Protein AF-A0A2S1STE8-F1 (afdb_monomer_lite)

Sequence (122 aa):
MDIFRGFVNDFPTPDWVDRSLSRFRRMGSQPDFSITTESLMELGDWIESIERGSSLGEESLCKTGLQHFPWLKYSYRRPTWAESLLRTIGRDLVLLSADRKTMLVVFEEEYEYIAFTASDLT

Foldseek 3Di:
DDQWPFFDQPDPQPPVLVVVVVVCPDPDDDQPDDDDPVLLLVLQVLVVVVVVVDPLDQKKWKQQPDPRRRTIIGGPPDRCSSSVCCVRRNPWIWIAHPVRQKIWTADSRVRDIDIGGPDVPD

Secondary structure (DSSP, 8-state):
--SEEEEE-SSPPPHHHHHHHHHT----PPPSS---HHHHHHHHHHHHHHHTTS---SEEEEE---SS--EEEEE-SSTTHHHHHHHHH-SSEEEEETTSSEEEEEETTTTEEEEEE-----

Structure (mmCIF, N/CA/C/O backbone):
data_AF-A0A2S1STE8-F1
#
_entry.id   AF-A0A2S1STE8-F1
#
loop_
_atom_site.group_PDB
_atom_site.id
_atom_site.type_symbol
_atom_site.label_atom_id
_atom_site.label_alt_id
_atom_site.label_comp_id
_atom_site.label_asym_id
_atom_site.label_entity_id
_atom_site.label_seq_id
_atom_site.pdbx_PDB_ins_code
_atom_site.Cartn_x
_atom_site.Cartn_y
_atom_site.Cartn_z
_atom_site.occupancy
_atom_site.B_iso_or_equiv
_atom_site.auth_seq_id
_atom_site.auth_comp_id
_atom_site.auth_asym_id
_atom_site.auth_atom_id
_atom_site.pdbx_PDB_model_num
ATOM 1 N N . MET A 1 1 ? -8.155 15.364 -11.793 1.00 54.91 1 MET A N 1
ATOM 2 C CA . MET A 1 1 ? -6.831 14.704 -11.820 1.00 54.91 1 MET A CA 1
ATOM 3 C C . MET A 1 1 ? -6.970 13.489 -10.931 1.00 54.91 1 MET A C 1
ATOM 5 O O . MET A 1 1 ? -7.281 13.681 -9.762 1.00 54.91 1 MET A O 1
ATOM 9 N N . ASP A 1 2 ? -6.848 12.298 -11.501 1.00 78.44 2 ASP A N 1
ATOM 10 C CA . ASP A 1 2 ? -7.339 11.066 -10.876 1.00 78.44 2 ASP A CA 1
ATOM 11 C C . ASP A 1 2 ? -6.369 10.491 -9.838 1.00 78.44 2 ASP A C 1
ATOM 13 O O . ASP A 1 2 ? -5.150 10.541 -10.027 1.00 78.44 2 ASP A O 1
ATOM 17 N N . ILE A 1 3 ? -6.927 9.967 -8.737 1.00 85.31 3 ILE A N 1
ATOM 18 C CA . ILE A 1 3 ? -6.196 9.256 -7.671 1.00 85.31 3 ILE A CA 1
ATOM 19 C C . ILE A 1 3 ? -5.566 7.987 -8.247 1.00 85.31 3 ILE A C 1
ATOM 21 O O . ILE A 1 3 ? -4.388 7.720 -8.020 1.00 85.31 3 ILE A O 1
ATOM 25 N N . PHE A 1 4 ? -6.330 7.239 -9.045 1.00 89.00 4 PHE A N 1
ATOM 26 C CA . PHE A 1 4 ? -5.867 6.026 -9.708 1.00 89.00 4 PHE A CA 1
ATOM 27 C C . PHE A 1 4 ? -5.182 6.359 -11.029 1.00 89.00 4 PHE A C 1
ATOM 29 O O . PHE A 1 4 ? -5.730 7.057 -11.880 1.00 89.00 4 PHE A O 1
ATOM 36 N N . ARG A 1 5 ? -3.967 5.840 -11.202 1.00 86.88 5 ARG A N 1
ATOM 37 C CA . ARG A 1 5 ? -3.152 6.017 -12.412 1.00 86.88 5 ARG A CA 1
ATOM 38 C C . ARG A 1 5 ? -3.210 4.813 -13.351 1.00 86.88 5 ARG A C 1
ATOM 40 O O . ARG A 1 5 ? -2.734 4.914 -14.475 1.00 86.88 5 ARG A O 1
ATOM 47 N N . GLY A 1 6 ? -3.811 3.711 -12.904 1.00 88.62 6 GLY A N 1
ATOM 48 C CA . GLY A 1 6 ? -4.021 2.496 -13.688 1.00 88.62 6 GLY A CA 1
ATOM 49 C C . GLY A 1 6 ? -3.331 1.269 -13.096 1.00 88.62 6 GLY A C 1
ATOM 50 O O . GLY A 1 6 ? -2.550 1.360 -12.146 1.00 88.62 6 GLY A O 1
ATOM 51 N N . PHE A 1 7 ? -3.654 0.107 -13.657 1.00 87.88 7 PHE A N 1
ATOM 52 C CA . PHE A 1 7 ? -3.031 -1.158 -13.283 1.00 87.88 7 PHE A CA 1
ATOM 53 C C . PHE A 1 7 ? -1.612 -1.268 -13.838 1.00 87.88 7 PHE A C 1
ATOM 55 O O . PHE A 1 7 ? -1.324 -0.793 -14.936 1.00 87.88 7 PHE A O 1
ATOM 62 N N . VAL A 1 8 ? -0.739 -1.934 -13.086 1.00 84.88 8 VAL A N 1
ATOM 63 C CA . VAL A 1 8 ? 0.646 -2.205 -13.474 1.00 84.88 8 VAL A CA 1
ATOM 64 C C . VAL A 1 8 ? 0.832 -3.714 -13.605 1.00 84.88 8 VAL A C 1
ATOM 66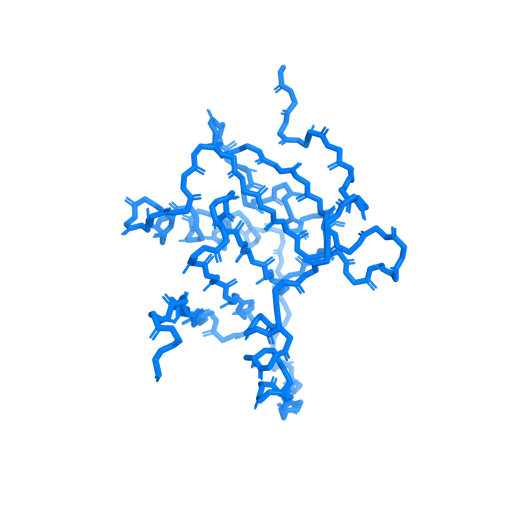 O O . VAL A 1 8 ? 0.627 -4.454 -12.643 1.00 84.88 8 VAL A O 1
ATOM 69 N N . ASN A 1 9 ? 1.220 -4.154 -14.803 1.00 75.06 9 ASN A N 1
ATOM 70 C CA . ASN A 1 9 ? 1.546 -5.552 -15.118 1.00 75.06 9 ASN A CA 1
ATOM 71 C C . ASN A 1 9 ? 3.052 -5.748 -15.403 1.00 75.06 9 ASN A C 1
ATOM 73 O O . ASN A 1 9 ? 3.594 -6.834 -15.236 1.00 75.06 9 ASN A O 1
ATOM 77 N N . ASP A 1 10 ? 3.761 -4.679 -15.775 1.00 60.94 10 ASP A N 1
ATOM 78 C CA . ASP A 1 10 ? 5.070 -4.772 -16.439 1.00 60.94 10 ASP A CA 1
ATOM 79 C C . ASP A 1 10 ? 6.274 -4.923 -15.494 1.00 60.94 10 ASP A C 1
ATOM 81 O O . ASP A 1 10 ? 7.406 -4.625 -15.877 1.00 60.94 10 ASP A O 1
ATOM 85 N N . PHE A 1 11 ? 6.079 -5.355 -14.246 1.00 61.12 11 PHE A N 1
ATOM 86 C CA . PHE A 1 11 ? 7.206 -5.521 -13.331 1.00 61.12 11 PHE A CA 1
ATOM 87 C C . PHE A 1 11 ? 6.994 -6.682 -12.360 1.00 61.12 11 PHE A C 1
ATOM 89 O O . PHE A 1 11 ? 5.978 -6.688 -11.660 1.00 61.12 11 PHE A O 1
ATOM 96 N N . PRO A 1 12 ? 7.938 -7.640 -12.269 1.00 68.25 12 PRO A N 1
ATOM 97 C CA . PRO A 1 12 ? 7.849 -8.681 -11.262 1.00 68.25 12 PRO A CA 1
ATOM 98 C C . PRO A 1 12 ? 7.861 -8.026 -9.880 1.00 68.25 12 PRO A C 1
ATOM 100 O O . PRO A 1 12 ? 8.699 -7.168 -9.582 1.00 68.25 12 PRO A O 1
ATOM 103 N N . THR A 1 13 ? 6.897 -8.408 -9.046 1.00 76.94 13 THR A N 1
ATOM 104 C CA . THR A 1 13 ? 6.926 -8.107 -7.616 1.00 76.94 13 THR A CA 1
ATOM 105 C C . THR A 1 13 ? 8.293 -8.528 -7.069 1.00 76.94 13 THR A C 1
ATOM 107 O O . THR A 1 13 ? 8.703 -9.657 -7.332 1.00 76.94 13 THR A O 1
ATOM 110 N N . PRO A 1 14 ? 9.030 -7.661 -6.352 1.00 83.88 14 PRO A N 1
ATOM 111 C CA . PRO A 1 14 ? 10.315 -8.058 -5.790 1.00 83.88 14 PRO A CA 1
ATOM 112 C C . PRO A 1 14 ? 10.162 -9.270 -4.865 1.00 83.88 14 PRO A C 1
ATOM 114 O O . PRO A 1 14 ? 9.264 -9.283 -4.026 1.00 83.88 14 PRO A O 1
ATOM 117 N N . ASP A 1 15 ? 11.075 -10.240 -4.937 1.00 85.00 15 ASP A N 1
ATOM 118 C CA . ASP A 1 15 ? 11.003 -11.476 -4.137 1.00 85.00 15 ASP A CA 1
ATOM 119 C C . ASP A 1 15 ? 10.866 -11.223 -2.628 1.00 85.00 15 ASP A C 1
ATOM 121 O O . ASP A 1 15 ? 10.253 -12.010 -1.903 1.00 85.00 15 ASP A O 1
ATOM 125 N N . TRP A 1 16 ? 11.443 -10.124 -2.129 1.00 86.19 16 TRP A N 1
ATOM 126 C CA . TRP A 1 16 ? 11.339 -9.752 -0.720 1.00 86.19 16 TRP A CA 1
ATOM 127 C C . TRP A 1 16 ? 9.897 -9.417 -0.320 1.00 86.19 16 TRP A C 1
ATOM 129 O O . TRP A 1 16 ? 9.502 -9.739 0.796 1.00 86.19 16 TRP A O 1
ATOM 139 N N . VAL A 1 17 ? 9.102 -8.834 -1.224 1.00 86.19 17 VAL A N 1
ATOM 140 C CA . VAL A 1 17 ? 7.692 -8.498 -0.989 1.00 86.19 17 VAL A CA 1
ATOM 141 C C . VAL A 1 17 ? 6.891 -9.780 -0.808 1.00 86.19 17 VAL A C 1
ATOM 143 O O . VAL A 1 17 ? 6.225 -9.945 0.211 1.00 86.19 17 VAL A O 1
ATOM 146 N N . ASP A 1 18 ? 7.010 -10.729 -1.737 1.00 83.94 18 ASP A N 1
ATOM 147 C CA . ASP A 1 18 ? 6.283 -12.001 -1.653 1.00 83.94 18 ASP A CA 1
ATOM 148 C C . ASP A 1 18 ? 6.758 -12.855 -0.465 1.00 83.94 18 ASP A C 1
ATOM 150 O O . ASP A 1 18 ? 5.954 -13.493 0.224 1.00 83.94 18 ASP A O 1
ATOM 154 N N . ARG A 1 19 ? 8.058 -12.822 -0.145 1.00 83.81 19 ARG A N 1
ATOM 155 C CA . ARG A 1 19 ? 8.607 -13.470 1.056 1.00 83.81 19 ARG A CA 1
ATOM 156 C C . ARG A 1 19 ? 8.061 -12.854 2.342 1.00 83.81 19 ARG A C 1
ATOM 158 O O . ARG A 1 19 ? 7.724 -13.591 3.264 1.00 83.81 19 ARG A O 1
ATOM 165 N N . SER A 1 20 ? 7.975 -11.530 2.418 1.00 85.19 20 SER A N 1
ATOM 166 C CA . SER A 1 20 ? 7.384 -10.847 3.566 1.00 85.19 20 SER A CA 1
ATOM 167 C C . SER A 1 20 ? 5.902 -11.195 3.676 1.00 85.19 20 SER A C 1
ATOM 169 O O . SER A 1 20 ? 5.486 -11.699 4.709 1.00 85.19 20 SER A O 1
ATOM 171 N N . LEU A 1 21 ? 5.122 -11.076 2.599 1.00 80.06 21 LEU A N 1
ATOM 172 C CA . LEU A 1 21 ? 3.692 -11.407 2.614 1.00 80.06 21 LEU A CA 1
ATOM 173 C C . LEU A 1 21 ? 3.413 -12.875 2.981 1.00 80.06 21 LEU A C 1
ATOM 175 O O . LEU A 1 21 ? 2.489 -13.154 3.739 1.00 80.06 21 LEU A O 1
ATOM 179 N N . SER A 1 22 ? 4.220 -13.824 2.495 1.00 77.50 22 SER A N 1
ATOM 180 C CA . SER A 1 22 ? 4.045 -15.255 2.802 1.00 77.50 22 SER A CA 1
ATOM 181 C C . SER A 1 22 ? 4.356 -15.621 4.256 1.00 77.50 22 SER A C 1
ATOM 183 O O . SER A 1 22 ? 3.743 -16.548 4.788 1.00 77.50 22 SER A O 1
ATOM 185 N N . ARG A 1 23 ? 5.253 -14.884 4.926 1.00 69.56 23 ARG A N 1
ATOM 186 C CA . ARG A 1 23 ? 5.483 -15.017 6.378 1.00 69.56 23 ARG A CA 1
ATOM 187 C C . ARG A 1 23 ? 4.287 -14.543 7.202 1.00 69.56 23 ARG A C 1
ATOM 189 O O . ARG A 1 23 ? 4.111 -15.007 8.321 1.00 69.56 23 ARG A O 1
ATOM 196 N N . PHE A 1 24 ? 3.457 -13.675 6.631 1.00 64.69 24 PHE A N 1
ATOM 197 C CA . PHE A 1 24 ? 2.303 -13.049 7.273 1.00 64.69 24 PHE A CA 1
ATOM 198 C C . PHE A 1 24 ? 0.980 -13.738 6.936 1.00 64.69 24 PHE A C 1
ATOM 200 O O . PHE A 1 24 ? -0.064 -13.094 6.872 1.00 64.69 24 PHE A O 1
ATOM 207 N N . ARG A 1 25 ? 0.988 -15.063 6.729 1.00 54.44 25 ARG A N 1
ATOM 208 C CA . ARG A 1 25 ? -0.255 -15.831 6.576 1.00 54.44 25 ARG A CA 1
ATOM 209 C C . ARG A 1 25 ? -1.142 -15.583 7.803 1.00 54.44 25 ARG A C 1
ATOM 211 O O . ARG A 1 25 ? -0.875 -16.131 8.868 1.00 54.44 25 ARG A O 1
ATOM 218 N N . ARG A 1 26 ? -2.167 -14.740 7.621 1.00 54.47 26 ARG A N 1
ATOM 219 C CA . ARG A 1 26 ? -3.200 -14.407 8.606 1.00 54.47 26 ARG A CA 1
ATOM 220 C C . ARG A 1 26 ? -3.619 -15.672 9.343 1.00 54.47 26 ARG A C 1
ATOM 222 O O . ARG A 1 26 ? -4.184 -16.583 8.734 1.00 54.47 26 ARG A O 1
ATOM 229 N N . MET A 1 27 ? -3.348 -15.731 10.642 1.00 44.84 27 MET A N 1
ATOM 230 C CA . MET A 1 27 ? -4.160 -16.570 11.510 1.00 44.84 27 MET A CA 1
ATOM 231 C C . MET A 1 27 ? -5.508 -15.866 11.554 1.00 44.84 27 MET A C 1
ATOM 233 O O . MET A 1 27 ? -5.570 -14.736 12.016 1.00 44.84 27 MET A O 1
ATOM 237 N N . GLY A 1 28 ? -6.530 -16.451 10.931 1.00 44.00 28 GLY A N 1
ATOM 238 C CA . GLY A 1 28 ? -7.826 -15.795 10.796 1.00 44.00 28 GLY A CA 1
ATOM 239 C C . GLY A 1 28 ? -8.379 -15.411 12.164 1.00 44.00 28 GLY A C 1
ATOM 240 O O . GLY A 1 28 ? -8.795 -16.286 12.920 1.00 44.00 28 GLY A O 1
ATOM 241 N N . SER A 1 29 ? -8.371 -14.117 12.468 1.00 50.78 29 SER A N 1
ATOM 242 C CA . SER A 1 29 ? -9.299 -13.506 13.405 1.00 50.78 29 SER A CA 1
ATOM 243 C C . SER A 1 29 ? -10.636 -13.389 12.687 1.00 50.78 29 SER A C 1
ATOM 245 O O . SER A 1 29 ? -10.699 -13.054 11.506 1.00 50.78 29 SER A O 1
ATOM 247 N N . GLN A 1 30 ? -11.714 -13.748 13.373 1.00 45.69 30 GLN A N 1
ATOM 248 C CA . GLN A 1 30 ? -13.045 -13.361 12.938 1.00 45.69 30 GLN A CA 1
ATOM 249 C C . GLN A 1 30 ? -13.350 -12.061 13.688 1.00 45.69 30 GLN A C 1
ATOM 251 O O . GLN A 1 30 ? -13.258 -12.072 14.916 1.00 45.69 30 GLN A O 1
ATOM 256 N N . PRO A 1 31 ? -13.638 -10.947 13.000 1.00 52.38 31 PRO A N 1
ATOM 257 C CA . PRO A 1 31 ? -13.819 -9.674 13.675 1.00 52.38 31 PRO A CA 1
ATOM 258 C C . PRO A 1 31 ? -15.075 -9.729 14.546 1.00 52.38 31 PRO A C 1
ATOM 260 O O . PRO A 1 31 ? -16.166 -10.025 14.054 1.00 52.38 31 PRO A O 1
ATOM 263 N N . ASP A 1 32 ? -14.930 -9.414 15.835 1.00 50.69 32 ASP A N 1
ATOM 264 C CA . ASP A 1 32 ? -16.060 -9.317 16.771 1.00 50.69 32 ASP A CA 1
ATOM 265 C C . ASP A 1 32 ? -17.012 -8.158 16.399 1.00 50.69 32 ASP A C 1
ATOM 267 O O . ASP A 1 32 ? -18.183 -8.160 16.780 1.00 50.69 32 ASP A O 1
ATOM 271 N N . PHE A 1 33 ? -16.529 -7.182 15.615 1.00 49.59 33 PHE A N 1
ATOM 272 C CA . PHE A 1 33 ? -17.281 -6.030 15.119 1.00 49.59 33 PHE A CA 1
ATOM 273 C C . PHE A 1 33 ? -16.885 -5.671 13.681 1.00 49.59 33 PHE A C 1
ATOM 275 O O . PHE A 1 33 ? -15.707 -5.633 13.343 1.00 49.59 33 PHE A O 1
ATOM 282 N N . SER A 1 34 ? -17.872 -5.347 12.838 1.00 55.66 34 SER A N 1
ATOM 283 C CA . SER A 1 34 ? -17.647 -4.848 11.475 1.00 55.66 34 SER A CA 1
ATOM 284 C C . SER A 1 34 ? -17.908 -3.343 11.378 1.00 55.66 34 SER A C 1
ATOM 286 O O . SER A 1 34 ? -18.967 -2.859 11.776 1.00 55.66 34 SER A O 1
ATOM 288 N N . ILE A 1 35 ? -16.961 -2.633 10.781 1.00 52.50 35 ILE A N 1
ATOM 289 C CA . ILE A 1 35 ? -16.898 -1.174 10.607 1.00 52.50 35 ILE A CA 1
ATOM 290 C C . ILE A 1 35 ? -18.001 -0.632 9.672 1.00 52.50 35 ILE A C 1
ATOM 292 O O . ILE A 1 35 ? -18.289 -1.204 8.615 1.00 52.50 35 ILE A O 1
ATOM 296 N N . THR A 1 36 ? -18.608 0.495 10.066 1.00 58.66 36 THR A N 1
ATOM 297 C CA . THR A 1 36 ? -19.599 1.303 9.325 1.00 58.66 36 THR A CA 1
ATOM 298 C C . THR A 1 36 ? -18.910 2.324 8.393 1.00 58.66 36 THR A C 1
ATOM 300 O O . THR A 1 36 ? -17.685 2.422 8.336 1.00 58.66 36 THR A O 1
ATOM 303 N N . THR A 1 37 ? -19.664 3.105 7.611 1.00 57.22 37 THR A N 1
ATOM 304 C CA . THR A 1 37 ? -19.085 4.080 6.660 1.00 57.22 37 THR A CA 1
ATOM 305 C C . THR A 1 37 ? -18.268 5.191 7.333 1.00 57.22 37 THR A C 1
ATOM 307 O O . THR A 1 37 ? -17.272 5.621 6.760 1.00 57.22 37 THR A O 1
ATOM 310 N N . GLU A 1 38 ? -18.652 5.646 8.531 1.00 61.41 38 GLU A N 1
ATOM 311 C CA . GLU A 1 38 ? -17.905 6.678 9.277 1.00 61.41 38 GLU A CA 1
ATOM 312 C C . GLU A 1 38 ? -16.50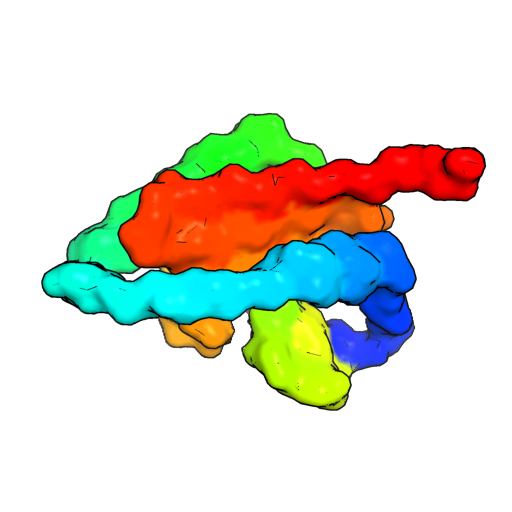3 6.184 9.645 1.00 61.41 38 GLU A C 1
ATOM 314 O O . GLU A 1 38 ? -15.516 6.883 9.431 1.00 61.41 38 GLU A O 1
ATOM 319 N N . SER A 1 39 ? -16.394 4.916 10.035 1.00 72.25 39 SER A N 1
ATOM 320 C CA . SER A 1 39 ? -15.112 4.293 10.353 1.00 72.25 39 SER A CA 1
ATOM 321 C C . SER A 1 39 ? -14.202 4.053 9.136 1.00 72.25 39 SER A C 1
ATOM 323 O O . SER A 1 39 ? -12.996 3.918 9.312 1.00 72.25 39 SER A O 1
ATOM 325 N N . LEU A 1 40 ? -14.714 4.074 7.893 1.00 75.56 40 LEU A N 1
ATOM 326 C CA . LEU A 1 40 ? -13.855 4.061 6.692 1.00 75.56 40 LEU A CA 1
ATOM 327 C C . LEU A 1 40 ? -13.144 5.399 6.468 1.00 75.56 40 LEU A C 1
ATOM 329 O O . LEU A 1 40 ? -12.005 5.408 6.006 1.00 75.56 40 LEU A O 1
ATOM 333 N N . MET A 1 41 ? -13.814 6.512 6.774 1.00 80.38 41 MET A N 1
ATOM 334 C CA . MET A 1 41 ? -13.206 7.841 6.697 1.00 80.38 41 MET A CA 1
ATOM 335 C C . MET A 1 41 ? -12.132 7.982 7.777 1.00 80.38 41 MET A C 1
ATOM 337 O O . MET A 1 41 ? -11.010 8.363 7.466 1.00 80.38 41 MET A O 1
ATOM 341 N N . GLU A 1 42 ? -12.436 7.569 9.011 1.00 81.81 42 GLU A N 1
ATOM 342 C CA . GLU A 1 42 ? -11.473 7.567 10.121 1.00 81.81 42 GLU A CA 1
ATOM 343 C C . GLU A 1 42 ? -10.262 6.666 9.844 1.00 81.81 42 GLU A C 1
ATOM 345 O O . GLU A 1 42 ? -9.121 7.067 10.080 1.00 81.81 42 GLU A O 1
ATOM 350 N N . LEU A 1 43 ? -10.489 5.464 9.301 1.00 82.31 43 LEU A N 1
ATOM 351 C CA . LEU A 1 43 ? -9.412 4.565 8.891 1.00 82.31 43 LEU A CA 1
ATOM 352 C C . LEU A 1 43 ? -8.579 5.173 7.760 1.00 82.31 43 LEU A C 1
ATOM 354 O O . LEU A 1 43 ? -7.353 5.097 7.794 1.00 82.31 43 LEU A O 1
ATOM 358 N N . GLY A 1 44 ? -9.236 5.800 6.781 1.00 86.94 44 GL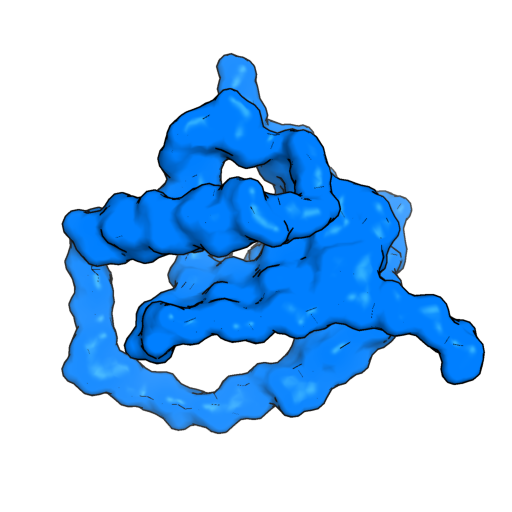Y A N 1
ATOM 359 C CA . GLY A 1 44 ? -8.578 6.557 5.725 1.00 86.94 44 GLY A CA 1
ATOM 360 C C . GLY A 1 44 ? -7.651 7.618 6.309 1.00 86.94 44 GLY A C 1
ATOM 361 O O . GLY A 1 44 ? -6.447 7.562 6.082 1.00 86.94 44 GLY A O 1
ATOM 362 N N . ASP A 1 45 ? -8.180 8.518 7.134 1.00 86.81 45 ASP A N 1
ATOM 363 C CA . ASP A 1 45 ? -7.420 9.596 7.776 1.00 86.81 45 ASP A CA 1
ATOM 364 C C . ASP A 1 45 ? -6.238 9.073 8.604 1.00 86.81 45 ASP A C 1
ATOM 366 O O . ASP A 1 45 ? -5.141 9.648 8.577 1.00 86.81 45 ASP A O 1
ATOM 370 N N . TRP A 1 46 ? -6.434 7.960 9.315 1.00 85.88 46 TRP A N 1
ATOM 371 C CA . TRP A 1 46 ? -5.377 7.290 10.063 1.00 85.88 46 TRP A CA 1
ATOM 372 C C . TRP A 1 46 ? -4.285 6.728 9.140 1.00 85.88 46 TRP A C 1
ATOM 374 O O . TRP A 1 46 ? -3.104 6.996 9.378 1.00 85.88 46 TRP A O 1
ATOM 384 N N . ILE A 1 47 ? -4.636 6.058 8.038 1.00 85.88 47 ILE A N 1
ATOM 385 C CA . ILE A 1 47 ? -3.673 5.588 7.023 1.00 85.88 47 ILE A CA 1
ATOM 386 C C . ILE A 1 47 ? -2.893 6.764 6.421 1.00 85.88 47 ILE A C 1
ATOM 388 O O . ILE A 1 47 ? -1.665 6.716 6.324 1.00 85.88 47 ILE A O 1
ATOM 392 N N . GLU A 1 48 ? -3.574 7.859 6.075 1.00 87.62 48 GLU A N 1
ATOM 393 C CA . GLU A 1 48 ? -2.919 9.067 5.558 1.00 87.62 48 GLU A CA 1
ATOM 394 C C . GLU A 1 48 ? -2.002 9.721 6.604 1.00 87.62 48 GLU A C 1
ATOM 396 O O . GLU A 1 48 ? -1.037 10.409 6.256 1.00 87.62 48 GLU A O 1
ATOM 401 N N . SER A 1 49 ? -2.274 9.525 7.898 1.00 84.25 49 SER A N 1
ATOM 402 C CA . SER A 1 49 ? -1.399 9.979 8.982 1.00 84.25 49 SER A CA 1
ATOM 403 C C . SER A 1 49 ? -0.106 9.165 9.088 1.00 84.25 49 SER A C 1
ATOM 405 O O . SER A 1 49 ? 0.950 9.756 9.315 1.00 84.25 49 SER A O 1
ATOM 407 N N . ILE A 1 50 ? -0.164 7.848 8.849 1.00 79.19 50 ILE A N 1
ATOM 408 C CA . ILE A 1 50 ? 1.013 6.963 8.821 1.00 79.19 50 ILE A CA 1
ATOM 409 C C . ILE A 1 50 ? 1.918 7.344 7.648 1.00 79.19 50 ILE A C 1
ATOM 411 O O . ILE A 1 50 ? 3.130 7.497 7.797 1.00 79.19 50 ILE A O 1
ATOM 415 N N . GLU A 1 51 ? 1.312 7.557 6.482 1.00 73.38 51 GLU A N 1
ATOM 4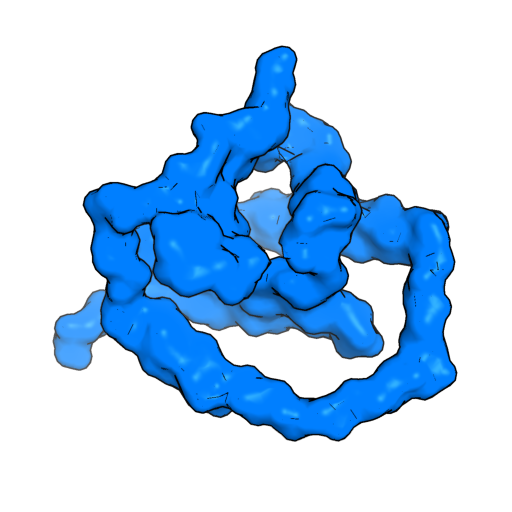16 C CA . GLU A 1 51 ? 2.011 7.895 5.243 1.00 73.38 51 GLU A CA 1
ATOM 417 C C . GLU A 1 51 ? 2.758 9.228 5.316 1.00 73.38 51 GLU A C 1
ATOM 419 O O . GLU A 1 51 ? 3.892 9.314 4.847 1.00 73.38 51 GLU A O 1
ATOM 424 N N . ARG A 1 52 ? 2.204 10.229 6.017 1.00 70.81 52 ARG A N 1
ATOM 425 C CA . ARG A 1 52 ? 2.898 11.500 6.299 1.00 70.81 52 ARG A CA 1
ATOM 426 C C . ARG A 1 52 ? 4.233 11.328 7.039 1.00 70.81 52 ARG A C 1
ATOM 428 O O . ARG A 1 52 ? 5.063 12.231 6.975 1.00 70.81 52 ARG A O 1
ATOM 435 N N . GLY A 1 53 ? 4.443 10.204 7.727 1.00 62.25 53 GLY A N 1
ATOM 436 C CA . GLY A 1 53 ? 5.710 9.846 8.372 1.00 62.25 53 GLY A CA 1
ATOM 437 C C . GLY A 1 53 ? 6.577 8.857 7.583 1.00 62.25 53 GLY A C 1
ATOM 438 O O . GLY A 1 53 ? 7.672 8.529 8.035 1.00 62.25 53 GLY A O 1
ATOM 439 N N . SER A 1 54 ? 6.108 8.365 6.434 1.00 64.31 54 SER A N 1
ATOM 440 C CA . SER A 1 54 ? 6.731 7.275 5.678 1.00 64.31 54 SER A CA 1
ATOM 441 C C . SER A 1 54 ? 7.443 7.756 4.405 1.00 64.31 54 SER A C 1
ATOM 443 O O . SER A 1 54 ? 7.177 8.836 3.882 1.00 64.31 54 SER A O 1
ATOM 445 N N . SER A 1 55 ? 8.353 6.938 3.873 1.00 64.19 55 SER A N 1
ATOM 446 C CA . SER A 1 55 ? 9.106 7.214 2.641 1.00 64.19 55 SER A CA 1
ATOM 447 C C . SER A 1 55 ? 8.408 6.744 1.355 1.00 64.19 55 SER A C 1
ATOM 449 O O . SER A 1 55 ? 9.076 6.561 0.339 1.00 64.19 55 SER A O 1
ATOM 451 N N . LEU A 1 56 ? 7.088 6.517 1.369 1.00 65.44 56 LEU A N 1
ATOM 452 C CA . LEU A 1 56 ? 6.387 5.840 0.269 1.00 65.44 56 LEU A CA 1
ATOM 453 C C . LEU A 1 56 ? 6.401 6.629 -1.069 1.00 65.44 56 LEU A C 1
ATOM 455 O O . LEU A 1 56 ? 6.410 5.999 -2.125 1.00 65.44 56 LEU A O 1
ATOM 459 N N . GLY A 1 57 ? 6.600 7.957 -1.045 1.00 66.94 57 GLY A N 1
ATOM 460 C CA . GLY A 1 57 ? 6.906 8.790 -2.228 1.00 66.94 57 GLY A CA 1
ATOM 461 C C . GLY A 1 57 ? 5.700 9.058 -3.148 1.00 66.94 57 GLY A C 1
ATOM 462 O O . GLY A 1 57 ? 4.774 8.274 -3.177 1.00 66.94 57 GLY A O 1
ATOM 463 N N . GLU A 1 58 ? 5.678 10.162 -3.915 1.00 75.31 58 GLU A N 1
ATOM 464 C CA . GLU A 1 58 ? 4.447 10.784 -4.488 1.00 75.31 58 GLU A CA 1
ATOM 465 C C . GLU A 1 58 ? 3.478 9.894 -5.297 1.00 75.31 58 GLU A C 1
ATOM 467 O O . GLU A 1 58 ? 2.317 10.266 -5.537 1.00 75.31 58 GLU A O 1
ATOM 472 N N . GLU A 1 59 ? 3.967 8.748 -5.751 1.00 85.12 59 GLU A N 1
ATOM 473 C CA . GLU A 1 59 ? 3.202 7.690 -6.380 1.00 85.12 59 GLU A CA 1
ATOM 474 C C . GLU A 1 59 ? 3.556 6.362 -5.710 1.00 85.12 59 GLU A C 1
ATOM 476 O O . GLU A 1 59 ? 4.731 6.052 -5.521 1.00 85.12 59 GLU A O 1
ATOM 481 N N . SER A 1 60 ? 2.538 5.555 -5.435 1.00 88.69 60 SER A N 1
ATOM 482 C CA . SER A 1 60 ? 2.684 4.262 -4.768 1.00 88.69 60 SER A CA 1
ATOM 483 C C . SER A 1 60 ? 1.830 3.205 -5.458 1.00 88.69 60 SER A C 1
ATOM 485 O O . SER A 1 60 ? 1.002 3.489 -6.333 1.00 88.69 60 SER A O 1
ATOM 487 N N . LEU A 1 61 ? 2.069 1.954 -5.093 1.00 90.75 61 LEU A N 1
ATOM 488 C CA . LEU A 1 61 ? 1.385 0.783 -5.616 1.00 90.75 61 LEU A CA 1
ATOM 489 C C . LEU A 1 61 ? 0.535 0.167 -4.507 1.00 90.75 61 LEU A C 1
ATOM 491 O O . LEU A 1 61 ? 1.015 -0.026 -3.397 1.00 90.75 61 LEU A O 1
ATOM 495 N N . CYS A 1 62 ? -0.712 -0.175 -4.811 1.00 92.06 62 CYS A N 1
ATOM 496 C CA . CYS A 1 62 ? -1.593 -0.922 -3.921 1.00 92.06 62 CYS A CA 1
ATOM 497 C C . CYS A 1 62 ? -1.830 -2.324 -4.489 1.00 92.06 62 CYS A C 1
ATOM 499 O O . CYS A 1 62 ? -2.115 -2.464 -5.681 1.00 92.06 62 CYS A O 1
ATOM 501 N N . LYS A 1 63 ? -1.690 -3.368 -3.668 1.00 91.00 63 LYS A N 1
ATOM 502 C CA . LYS A 1 63 ? -1.921 -4.750 -4.101 1.00 91.00 63 LYS A CA 1
ATOM 503 C C . LYS A 1 63 ? -3.412 -4.978 -4.345 1.00 91.00 63 LYS A C 1
ATOM 505 O O . LYS A 1 63 ? -4.230 -4.656 -3.497 1.00 91.00 63 LYS A O 1
ATOM 510 N N . THR A 1 64 ? -3.764 -5.576 -5.477 1.00 88.44 64 THR A N 1
ATOM 511 C CA . THR A 1 64 ? -5.168 -5.713 -5.917 1.00 88.44 64 THR A CA 1
ATOM 512 C C . THR A 1 64 ? -5.780 -7.085 -5.640 1.00 88.44 64 THR A C 1
ATOM 514 O O . THR A 1 64 ? -6.979 -7.272 -5.817 1.00 88.44 64 THR A O 1
ATOM 517 N N . GLY A 1 65 ? -4.954 -8.084 -5.311 1.00 83.81 65 GLY A N 1
ATOM 518 C CA . GLY A 1 65 ? -5.366 -9.492 -5.259 1.00 83.81 65 GLY A CA 1
ATOM 519 C C . GLY A 1 65 ? -5.596 -10.144 -6.633 1.00 83.81 65 GLY A C 1
ATOM 520 O O . GLY A 1 65 ? -5.815 -11.351 -6.701 1.00 83.81 65 GLY A O 1
ATOM 521 N N . LEU A 1 66 ? -5.504 -9.389 -7.733 1.00 85.12 66 LEU A N 1
ATOM 522 C CA . LEU A 1 66 ? -5.675 -9.907 -9.090 1.00 85.12 66 LEU A CA 1
ATOM 523 C C . LEU A 1 66 ? -4.381 -10.544 -9.600 1.00 85.12 66 LEU A C 1
ATOM 525 O O . LEU A 1 66 ? -3.309 -9.952 -9.515 1.00 85.12 66 LEU A O 1
ATOM 529 N N . GLN A 1 67 ? -4.488 -11.723 -10.214 1.00 80.06 67 GLN A N 1
ATOM 530 C CA . GLN A 1 67 ? -3.324 -12.463 -10.710 1.00 80.06 67 GLN A CA 1
ATOM 531 C C . GLN A 1 67 ? -2.579 -11.733 -11.841 1.00 80.06 67 GLN A C 1
ATOM 533 O O . GLN A 1 67 ? -1.353 -11.716 -11.859 1.00 80.06 67 GLN A O 1
ATOM 538 N N . HIS A 1 68 ? -3.314 -11.133 -12.782 1.00 81.75 68 HIS A N 1
ATOM 539 C CA . HIS A 1 68 ? -2.743 -10.495 -13.979 1.00 81.75 68 HIS A CA 1
ATOM 540 C C . HIS A 1 68 ? -2.509 -8.988 -13.832 1.00 81.75 68 HIS A C 1
ATOM 542 O O . HIS A 1 68 ? -1.871 -8.378 -14.681 1.00 81.75 68 HIS A O 1
ATOM 548 N N . PHE A 1 69 ? -3.033 -8.385 -12.766 1.00 86.19 69 PHE A N 1
ATOM 549 C CA . PHE A 1 69 ? -2.915 -6.952 -12.499 1.00 86.19 69 PHE A CA 1
ATOM 550 C C . PHE A 1 69 ? -2.648 -6.727 -11.014 1.00 86.19 69 PHE A C 1
ATOM 552 O O . PHE A 1 69 ? -3.461 -6.089 -10.344 1.00 86.19 69 PHE A O 1
ATOM 559 N N . PRO A 1 70 ? -1.553 -7.291 -10.473 1.00 86.50 70 PRO A N 1
ATOM 560 C CA . PRO A 1 70 ? -1.345 -7.420 -9.032 1.00 86.50 70 PRO A CA 1
ATOM 561 C C . PRO A 1 70 ? -1.213 -6.083 -8.308 1.00 86.50 70 PRO A C 1
ATOM 563 O O . PRO A 1 70 ? -1.382 -6.046 -7.090 1.00 86.50 70 PRO A O 1
ATOM 566 N N . TRP A 1 71 ? -0.936 -5.002 -9.041 1.00 90.62 71 TRP A N 1
ATOM 567 C CA . TRP A 1 71 ? -0.706 -3.674 -8.497 1.00 90.62 71 TRP A CA 1
ATOM 568 C C . TRP A 1 71 ? -1.572 -2.625 -9.195 1.00 90.62 71 TRP A C 1
ATOM 570 O O . TRP A 1 71 ? -1.630 -2.552 -10.424 1.00 90.62 71 TRP A O 1
ATOM 580 N N . LEU A 1 72 ? -2.207 -1.775 -8.397 1.00 91.44 72 LEU A N 1
ATOM 581 C CA . LEU A 1 72 ? -2.867 -0.548 -8.817 1.00 91.44 72 LEU A CA 1
ATOM 582 C C . LEU A 1 72 ? -1.970 0.628 -8.439 1.00 91.44 72 LEU A C 1
ATOM 584 O O . LEU A 1 72 ? -1.670 0.827 -7.263 1.00 91.44 72 LEU A O 1
ATOM 588 N N . LYS A 1 73 ? -1.552 1.424 -9.423 1.00 91.00 73 LYS A N 1
ATOM 589 C CA . LYS A 1 73 ? -0.803 2.652 -9.162 1.00 91.00 73 LYS A CA 1
ATOM 590 C C . LYS A 1 73 ? -1.759 3.756 -8.724 1.00 91.00 73 LYS A C 1
ATOM 592 O O . LYS A 1 73 ? -2.755 4.021 -9.405 1.00 91.00 73 LYS A O 1
ATOM 597 N N . TYR A 1 74 ? -1.434 4.431 -7.629 1.00 89.12 74 TYR A N 1
ATOM 598 C CA . TYR A 1 74 ? -2.197 5.564 -7.115 1.00 89.12 74 TYR A CA 1
ATOM 599 C C . TYR A 1 74 ? -1.280 6.732 -6.734 1.00 89.12 74 TYR A C 1
ATOM 601 O O . TYR A 1 74 ? -0.068 6.576 -6.586 1.00 89.12 74 TYR A O 1
ATOM 609 N N . SER A 1 75 ? -1.862 7.923 -6.607 1.00 86.25 75 SER A N 1
ATOM 610 C CA . SER A 1 75 ? -1.177 9.118 -6.114 1.00 86.25 75 SER A CA 1
ATOM 611 C C . SER A 1 75 ? -1.848 9.621 -4.843 1.00 86.25 75 SER A C 1
ATOM 613 O O . SER A 1 75 ? -3.062 9.818 -4.827 1.00 86.25 75 SER A O 1
ATOM 615 N N . TYR A 1 76 ? -1.052 9.897 -3.811 1.00 77.94 76 TYR A N 1
ATOM 616 C CA . TYR A 1 76 ? -1.536 10.443 -2.540 1.00 77.94 76 TYR A CA 1
ATOM 617 C C . TYR A 1 76 ? -1.613 11.978 -2.514 1.00 77.94 76 TYR A C 1
ATOM 619 O O . TYR A 1 76 ? -1.878 12.579 -1.479 1.00 77.94 76 TYR A O 1
ATOM 627 N N . ARG A 1 77 ? -1.385 12.665 -3.647 1.00 72.56 77 ARG A N 1
ATOM 628 C CA . ARG A 1 77 ? -1.408 14.144 -3.735 1.00 72.56 77 ARG A CA 1
ATOM 629 C C . ARG A 1 77 ? -2.783 14.773 -3.443 1.00 72.56 77 ARG A C 1
ATOM 631 O O . ARG A 1 77 ? -2.942 15.989 -3.572 1.00 72.56 77 ARG A O 1
ATOM 638 N N . ARG A 1 78 ? -3.797 13.970 -3.127 1.00 68.94 78 ARG A N 1
ATOM 639 C CA . ARG A 1 78 ? -5.155 14.411 -2.823 1.00 68.94 7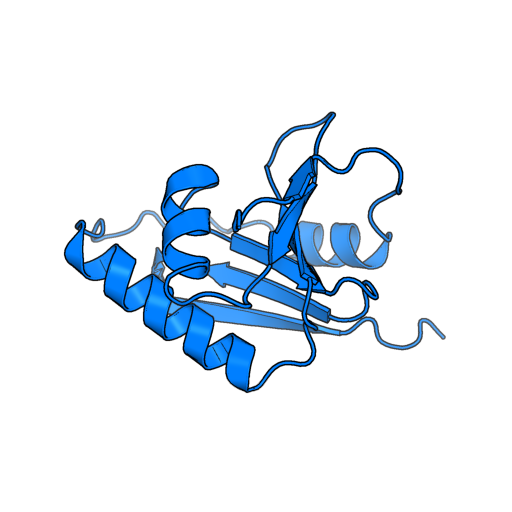8 ARG A CA 1
ATOM 640 C C . ARG A 1 78 ? -5.568 13.864 -1.462 1.00 68.94 78 ARG A C 1
ATOM 642 O O . ARG A 1 78 ? -5.249 12.712 -1.196 1.00 68.94 78 ARG A O 1
ATOM 649 N N . PRO A 1 79 ? -6.290 14.656 -0.653 1.00 72.81 79 PRO A N 1
ATOM 650 C CA . PRO A 1 79 ? -6.996 14.121 0.503 1.00 72.81 79 PRO A CA 1
ATOM 651 C C . PRO A 1 79 ? -7.885 12.946 0.087 1.00 72.81 79 PRO A C 1
ATOM 653 O O . PRO A 1 79 ? -8.333 12.916 -1.063 1.00 72.81 79 PRO A O 1
ATOM 656 N N . THR A 1 80 ? -8.146 12.039 1.025 1.00 85.56 80 THR A N 1
ATOM 657 C CA . THR A 1 80 ? -9.046 10.880 0.884 1.00 85.56 80 THR A CA 1
ATOM 658 C C . THR A 1 80 ? -8.593 9.824 -0.132 1.00 85.56 80 THR A C 1
ATOM 660 O O . THR A 1 80 ? -9.385 9.001 -0.614 1.00 85.56 80 THR A O 1
ATOM 663 N N . TRP A 1 81 ? -7.294 9.786 -0.450 1.00 88.69 81 TRP A N 1
ATOM 664 C CA . TRP A 1 81 ? -6.723 8.734 -1.291 1.00 88.69 81 TRP A CA 1
ATOM 665 C C . TRP A 1 81 ? -6.826 7.369 -0.607 1.00 88.69 81 TRP A C 1
ATOM 667 O O . TRP A 1 81 ? -7.109 6.374 -1.279 1.00 88.69 81 TRP A O 1
ATOM 677 N N . ALA A 1 82 ? -6.654 7.324 0.718 1.00 89.31 82 ALA A N 1
ATOM 678 C CA . ALA A 1 82 ? -6.729 6.082 1.475 1.00 89.31 82 ALA A CA 1
ATOM 679 C C . ALA A 1 82 ? -8.167 5.557 1.509 1.00 89.31 82 ALA A C 1
ATOM 681 O O . ALA A 1 82 ? -8.400 4.393 1.194 1.00 89.31 82 ALA A O 1
ATOM 682 N N . GLU A 1 83 ? -9.148 6.430 1.763 1.00 89.06 83 GLU A N 1
ATOM 683 C CA . GLU A 1 83 ? -10.573 6.079 1.677 1.00 89.06 83 GLU A CA 1
ATOM 684 C C . GLU A 1 83 ? -10.931 5.539 0.282 1.00 89.06 83 GLU A C 1
ATOM 686 O O . GLU A 1 83 ? -11.623 4.528 0.144 1.00 89.06 83 GLU A O 1
ATOM 691 N N . SER A 1 84 ? -10.414 6.177 -0.772 1.00 89.69 84 SER A N 1
ATOM 692 C CA . SER A 1 84 ? -10.640 5.742 -2.152 1.00 89.69 84 SER A CA 1
ATOM 693 C C . SER A 1 84 ? -10.081 4.339 -2.413 1.00 89.69 84 SER A C 1
ATOM 695 O O . SER A 1 84 ? -10.743 3.527 -3.066 1.00 89.69 84 SER A O 1
ATOM 697 N N . LEU A 1 85 ? -8.892 4.022 -1.887 1.00 90.00 85 LEU A N 1
ATOM 698 C CA . LEU A 1 85 ? -8.323 2.673 -1.960 1.00 90.00 85 LEU A CA 1
ATOM 699 C C . LEU A 1 85 ? -9.146 1.665 -1.162 1.00 90.00 85 LEU A C 1
ATOM 701 O O . LEU A 1 85 ? -9.472 0.615 -1.709 1.00 90.00 85 LEU A O 1
ATOM 705 N N . LEU A 1 86 ? -9.544 1.998 0.067 1.00 88.19 86 LEU A N 1
ATOM 706 C CA . LEU A 1 86 ? -10.367 1.130 0.913 1.00 88.19 86 LEU A CA 1
ATOM 707 C C . LEU A 1 86 ? -11.687 0.752 0.227 1.00 88.19 86 LEU A C 1
ATOM 709 O O . LEU A 1 86 ? -12.110 -0.403 0.264 1.00 88.19 86 LEU A O 1
ATOM 713 N N . ARG A 1 87 ? -12.320 1.711 -0.460 1.00 8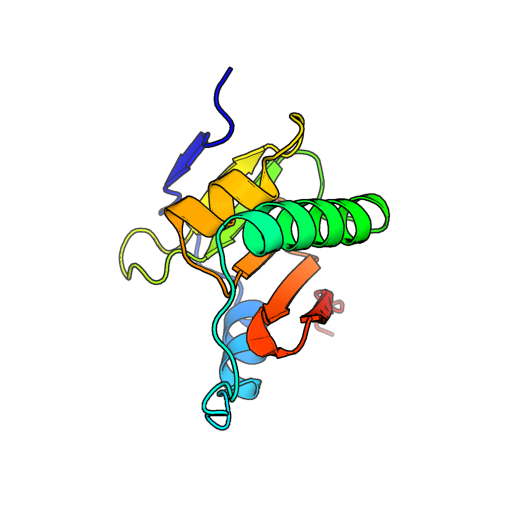7.06 87 ARG A N 1
ATOM 714 C CA . ARG A 1 87 ? -13.549 1.479 -1.239 1.00 87.06 87 ARG A CA 1
ATOM 715 C C . ARG A 1 87 ? -13.333 0.633 -2.495 1.00 87.06 87 ARG A C 1
ATOM 717 O O . ARG A 1 87 ? -14.275 -0.009 -2.948 1.00 87.06 87 ARG A O 1
ATOM 724 N N . THR A 1 88 ? -12.135 0.670 -3.077 1.00 87.56 88 THR A N 1
ATOM 725 C CA . THR A 1 88 ? -11.846 0.051 -4.382 1.00 87.56 88 THR A CA 1
ATOM 726 C C . THR A 1 88 ? -11.248 -1.346 -4.247 1.00 87.56 88 THR A C 1
ATOM 728 O O . THR A 1 88 ? -11.621 -2.251 -4.986 1.00 87.56 88 THR A O 1
ATOM 731 N N . ILE A 1 89 ? -10.299 -1.510 -3.329 1.00 86.94 89 ILE A N 1
ATOM 732 C CA . ILE A 1 89 ? -9.510 -2.732 -3.140 1.00 86.94 89 ILE A CA 1
ATOM 733 C C . ILE A 1 89 ? -10.091 -3.589 -2.020 1.00 86.94 89 ILE A C 1
ATOM 735 O O . ILE A 1 89 ? -10.094 -4.814 -2.113 1.00 86.94 89 ILE A O 1
ATOM 739 N N . GLY A 1 90 ? -10.607 -2.944 -0.980 1.00 79.94 90 GLY A N 1
ATOM 740 C CA . GLY A 1 90 ? -10.992 -3.594 0.259 1.00 79.94 90 GLY A CA 1
ATOM 741 C C . GLY A 1 90 ? -10.196 -3.041 1.428 1.00 79.94 90 GLY A C 1
ATOM 742 O O . GLY A 1 90 ? -9.410 -2.105 1.295 1.00 79.94 90 GLY A O 1
ATOM 743 N N . ARG A 1 91 ? -10.463 -3.599 2.601 1.00 71.62 91 ARG A N 1
ATOM 744 C CA . ARG A 1 91 ? -10.134 -2.938 3.861 1.00 71.62 91 ARG A CA 1
ATOM 745 C C . ARG A 1 91 ? -8.725 -3.242 4.368 1.00 71.62 91 ARG A C 1
ATOM 747 O O . ARG A 1 91 ? -8.139 -2.424 5.066 1.00 71.62 91 ARG A O 1
ATOM 754 N N . ASP A 1 92 ? -8.146 -4.348 3.910 1.00 80.12 92 ASP A N 1
ATOM 755 C CA . ASP A 1 92 ? -6.744 -4.675 4.149 1.00 80.12 92 ASP A CA 1
ATOM 756 C C . ASP A 1 92 ? -5.902 -4.213 2.976 1.00 80.12 92 ASP A C 1
ATOM 758 O O . ASP A 1 92 ? -6.001 -4.735 1.860 1.00 80.12 92 ASP A O 1
ATOM 762 N N . LEU A 1 93 ? -5.069 -3.212 3.229 1.00 88.94 93 LEU A N 1
ATOM 763 C CA . LEU A 1 93 ? -4.252 -2.608 2.194 1.00 88.94 93 LEU A CA 1
ATOM 764 C C . LEU A 1 93 ? -2.817 -3.103 2.298 1.00 88.94 93 LEU A C 1
ATOM 766 O O . LEU A 1 93 ? -2.206 -3.097 3.362 1.00 88.94 93 LEU A O 1
ATOM 770 N N . VAL A 1 94 ? -2.253 -3.468 1.151 1.00 90.75 94 VAL A N 1
ATOM 771 C CA . VAL A 1 94 ? -0.810 -3.651 0.991 1.00 90.75 94 VAL A CA 1
ATOM 772 C C . VAL A 1 94 ? -0.322 -2.555 0.059 1.00 90.75 94 VAL A C 1
ATOM 774 O O . VAL A 1 94 ? -0.665 -2.551 -1.125 1.00 90.75 94 VAL A O 1
ATOM 777 N N . LEU A 1 95 ? 0.453 -1.623 0.602 1.00 90.88 95 LEU A N 1
ATOM 778 C CA . LEU A 1 95 ? 0.994 -0.463 -0.098 1.00 90.88 95 LEU A CA 1
ATOM 779 C C . LEU A 1 95 ? 2.498 -0.646 -0.294 1.00 90.88 95 LEU A C 1
ATOM 781 O O . LEU A 1 95 ? 3.189 -1.121 0.602 1.00 90.88 95 LEU A O 1
ATOM 785 N N . LEU A 1 96 ? 3.015 -0.276 -1.457 1.00 89.94 96 LEU A N 1
ATOM 786 C CA . LEU A 1 96 ? 4.423 -0.402 -1.822 1.00 89.94 96 LEU A CA 1
ATOM 787 C C . LEU A 1 96 ? 4.889 0.908 -2.462 1.00 89.94 96 LEU A C 1
ATOM 789 O O . LEU A 1 96 ? 4.237 1.411 -3.379 1.00 89.94 96 LEU A O 1
ATOM 793 N N . SER A 1 97 ? 6.020 1.442 -2.002 1.00 88.38 97 SER A N 1
ATOM 794 C CA . SER A 1 97 ? 6.616 2.660 -2.563 1.00 88.38 97 SER A CA 1
ATOM 795 C C . SER A 1 97 ? 6.949 2.488 -4.046 1.00 88.38 97 SER A C 1
ATOM 797 O O . SER A 1 97 ? 7.275 1.385 -4.500 1.00 88.38 97 SER A O 1
ATOM 799 N N . ALA A 1 98 ? 6.957 3.579 -4.819 1.00 84.38 98 ALA A N 1
ATOM 800 C CA . ALA A 1 98 ? 7.378 3.529 -6.227 1.00 84.38 98 ALA A CA 1
ATOM 801 C C . ALA A 1 98 ? 8.799 2.965 -6.423 1.00 84.38 98 ALA A C 1
ATOM 803 O O . ALA A 1 98 ? 9.060 2.258 -7.403 1.00 84.38 98 ALA A O 1
ATOM 804 N N . ASP A 1 99 ? 9.715 3.251 -5.494 1.00 85.00 99 ASP A N 1
ATOM 805 C CA . ASP A 1 99 ? 11.085 2.725 -5.513 1.00 85.00 99 ASP A CA 1
ATOM 806 C C . ASP A 1 99 ? 11.190 1.271 -5.020 1.00 85.00 99 ASP A C 1
ATOM 808 O O . ASP A 1 99 ? 12.250 0.658 -5.138 1.00 85.00 99 ASP A O 1
ATOM 812 N N . ARG A 1 100 ? 10.077 0.703 -4.532 1.00 86.56 100 ARG A N 1
ATOM 813 C CA . ARG A 1 100 ? 9.937 -0.672 -4.039 1.00 86.56 100 ARG A CA 1
ATOM 814 C C . ARG A 1 100 ? 10.879 -0.995 -2.881 1.00 86.56 100 ARG A C 1
ATOM 816 O O . ARG A 1 100 ? 11.302 -2.144 -2.731 1.00 86.56 100 ARG A O 1
ATOM 823 N N . LYS A 1 101 ? 11.209 0.014 -2.075 1.00 86.81 101 LYS A N 1
ATOM 824 C CA . LYS A 1 101 ? 12.023 -0.129 -0.866 1.00 86.81 101 LYS A CA 1
ATOM 825 C C . LYS A 1 101 ? 11.211 -0.163 0.414 1.00 86.81 101 LYS A C 1
ATOM 827 O O . LYS A 1 101 ? 11.740 -0.627 1.414 1.00 86.81 101 LYS A O 1
ATOM 832 N N . THR A 1 102 ? 9.959 0.277 0.398 1.00 87.44 102 THR A N 1
ATOM 833 C CA . THR A 1 102 ? 9.111 0.310 1.591 1.00 87.44 102 THR A CA 1
ATOM 834 C C . THR A 1 102 ? 7.765 -0.318 1.274 1.00 87.44 102 THR A C 1
ATOM 836 O O . THR A 1 102 ? 7.134 0.051 0.287 1.00 87.44 102 THR A O 1
ATOM 839 N N . MET A 1 103 ? 7.317 -1.254 2.108 1.00 89.31 103 MET A N 1
ATOM 840 C CA . MET A 1 103 ? 5.977 -1.835 2.040 1.00 89.31 103 MET A CA 1
ATOM 841 C C . MET A 1 103 ? 5.256 -1.614 3.362 1.00 89.31 103 MET A C 1
ATOM 843 O O . MET A 1 103 ? 5.826 -1.851 4.422 1.00 89.31 103 MET A O 1
ATOM 847 N N . LEU A 1 104 ? 3.997 -1.207 3.289 1.00 88.44 104 LEU A N 1
ATOM 848 C CA . LEU A 1 104 ? 3.090 -1.090 4.420 1.00 88.44 104 LEU A CA 1
ATOM 849 C C . LEU A 1 104 ? 1.972 -2.117 4.258 1.00 88.44 104 LEU A C 1
ATOM 851 O O . LEU A 1 104 ? 1.362 -2.201 3.194 1.00 88.44 104 LEU A O 1
ATOM 855 N N . VAL A 1 105 ? 1.697 -2.886 5.303 1.00 88.12 105 VAL A N 1
ATOM 856 C CA . VAL A 1 105 ? 0.514 -3.746 5.380 1.00 88.12 105 VAL A CA 1
ATOM 857 C C . VAL A 1 105 ? -0.377 -3.188 6.473 1.00 88.12 105 VAL A C 1
ATOM 859 O O . VAL A 1 105 ? 0.083 -3.029 7.599 1.00 88.12 105 VAL A O 1
ATOM 862 N N . VAL A 1 106 ? -1.615 -2.860 6.124 1.00 85.75 106 VAL A N 1
ATOM 863 C CA . VAL A 1 106 ? -2.616 -2.296 7.028 1.00 85.75 106 VAL A CA 1
ATOM 864 C C . VAL A 1 106 ? -3.692 -3.339 7.285 1.00 85.75 106 VAL A C 1
ATOM 866 O O . VAL A 1 106 ? -4.249 -3.891 6.333 1.00 85.75 106 VAL A O 1
ATOM 869 N N . PHE A 1 107 ? -3.987 -3.570 8.561 1.00 79.38 107 PHE A N 1
ATOM 870 C CA . PHE A 1 107 ? -5.037 -4.465 9.024 1.00 79.38 107 PHE A CA 1
ATOM 871 C C . PHE A 1 107 ? -6.166 -3.639 9.626 1.00 79.38 107 PHE A C 1
ATOM 873 O O . PHE A 1 107 ? -5.999 -2.988 10.658 1.00 79.38 107 PHE A O 1
ATOM 880 N N . GLU A 1 108 ? -7.318 -3.665 8.964 1.00 75.56 108 GLU A N 1
ATOM 881 C CA . GLU A 1 108 ? -8.490 -2.898 9.387 1.00 75.56 108 GLU A CA 1
ATOM 882 C C . GLU A 1 108 ? -8.990 -3.332 10.770 1.00 75.56 108 GLU A C 1
ATOM 884 O O . GLU A 1 108 ? -9.241 -2.494 11.631 1.00 75.56 108 GLU A O 1
ATOM 889 N N . GLU A 1 109 ? -9.115 -4.645 10.980 1.00 69.50 109 GLU A N 1
ATOM 890 C CA . GLU A 1 109 ? -9.735 -5.230 12.176 1.00 69.50 109 GLU A CA 1
ATOM 891 C C . GLU A 1 109 ? -9.001 -4.856 13.470 1.00 69.50 109 GLU A C 1
ATOM 893 O O . GLU A 1 109 ? -9.620 -4.723 14.523 1.00 69.50 109 GLU A O 1
ATOM 898 N N . GLU A 1 110 ? -7.685 -4.666 13.382 1.00 67.81 110 GLU A N 1
ATOM 899 C CA . GLU A 1 110 ? -6.806 -4.443 14.531 1.00 67.81 110 GLU A CA 1
ATOM 900 C C . GLU A 1 110 ? -6.363 -2.975 14.651 1.00 67.81 110 GLU A C 1
ATOM 902 O O . GLU A 1 110 ? -5.693 -2.623 15.621 1.00 67.81 110 GLU A O 1
ATOM 907 N N . TYR A 1 111 ? -6.731 -2.107 13.690 1.00 72.88 111 TYR A N 1
ATOM 908 C CA . TYR A 1 111 ? -6.144 -0.766 13.534 1.00 72.88 111 TYR A CA 1
ATOM 909 C C . TYR A 1 111 ? -4.608 -0.813 13.643 1.00 72.88 111 TYR A C 1
ATOM 911 O O . TYR A 1 111 ? -3.965 0.017 14.292 1.00 72.88 111 TYR A O 1
ATOM 919 N N . GLU A 1 112 ? -4.014 -1.822 13.007 1.00 80.19 112 GLU A N 1
ATOM 920 C CA . GLU A 1 112 ? -2.586 -2.108 13.068 1.00 80.19 112 GLU A CA 1
ATOM 921 C C . GLU A 1 112 ? -1.955 -1.948 11.685 1.00 80.19 112 GLU A C 1
ATOM 923 O O . GLU A 1 112 ? -2.580 -2.179 10.645 1.00 80.19 112 GLU A O 1
ATOM 928 N N . TYR A 1 113 ? -0.691 -1.535 11.667 1.00 83.19 113 TYR A N 1
ATOM 929 C CA . TYR A 1 113 ? 0.112 -1.572 10.459 1.00 83.19 113 TYR A CA 1
ATOM 930 C C . TYR A 1 113 ? 1.477 -2.182 10.732 1.00 83.19 113 TYR A C 1
ATOM 932 O O . TYR A 1 113 ? 2.062 -2.018 11.802 1.00 83.19 113 TYR A O 1
ATOM 940 N N . ILE A 1 114 ? 2.023 -2.821 9.703 1.00 84.81 114 ILE A N 1
ATOM 941 C CA . ILE A 1 114 ? 3.384 -3.340 9.711 1.00 84.81 114 ILE A CA 1
ATOM 942 C C . ILE A 1 114 ? 4.126 -2.740 8.529 1.00 84.81 114 ILE A C 1
ATOM 944 O O . ILE A 1 114 ? 3.704 -2.863 7.377 1.00 84.81 114 ILE A O 1
ATOM 948 N N . ALA A 1 115 ? 5.242 -2.082 8.827 1.00 86.25 115 ALA A N 1
ATOM 949 C CA . ALA A 1 115 ? 6.130 -1.518 7.828 1.00 86.25 115 ALA A CA 1
ATOM 950 C C . ALA A 1 115 ? 7.333 -2.440 7.605 1.00 86.25 115 ALA A C 1
ATOM 952 O O . ALA A 1 115 ? 7.986 -2.894 8.544 1.00 86.25 115 ALA A O 1
ATOM 953 N N . PHE A 1 116 ? 7.650 -2.671 6.340 1.00 85.56 116 PHE A N 1
ATOM 954 C CA . PHE A 1 116 ? 8.828 -3.388 5.890 1.00 85.56 116 PHE A CA 1
ATOM 955 C C . PHE A 1 116 ? 9.682 -2.442 5.078 1.00 85.56 116 PHE A C 1
ATOM 957 O O . PHE A 1 116 ? 9.177 -1.707 4.230 1.00 85.56 116 PHE A O 1
ATOM 964 N N . THR A 1 117 ? 10.985 -2.532 5.276 1.00 85.88 117 THR A N 1
ATOM 965 C CA . THR A 1 117 ? 11.949 -1.963 4.351 1.00 85.88 117 THR A CA 1
ATOM 966 C C . THR A 1 117 ? 12.666 -3.097 3.640 1.00 85.88 117 THR A C 1
ATOM 968 O O . THR A 1 117 ? 12.981 -4.129 4.240 1.00 85.88 117 THR A O 1
ATOM 971 N N . ALA A 1 118 ? 12.928 -2.913 2.350 1.00 82.94 118 ALA A N 1
ATOM 972 C CA . ALA A 1 118 ? 13.941 -3.665 1.645 1.00 82.94 118 ALA A CA 1
ATOM 973 C C . ALA A 1 118 ? 15.260 -3.348 2.354 1.00 82.94 118 ALA A C 1
ATOM 975 O O . ALA A 1 118 ? 15.893 -2.327 2.098 1.00 82.94 118 ALA A O 1
ATOM 976 N N . SER A 1 119 ? 15.627 -4.175 3.330 1.00 70.31 119 SER A N 1
ATOM 977 C CA . SER A 1 119 ? 16.996 -4.198 3.826 1.00 70.31 119 SER A CA 1
ATOM 978 C C . SER A 1 119 ? 17.874 -4.472 2.611 1.00 70.31 119 SER A C 1
ATOM 980 O O . SER A 1 119 ? 17.483 -5.303 1.784 1.00 70.31 119 SER A O 1
ATOM 982 N N . ASP A 1 120 ? 19.007 -3.780 2.471 1.00 48.50 120 ASP A N 1
ATOM 983 C CA . ASP A 1 120 ? 20.004 -4.166 1.475 1.00 48.50 120 ASP A CA 1
ATOM 984 C C . ASP A 1 120 ? 20.251 -5.666 1.667 1.00 48.50 120 ASP A C 1
ATOM 986 O O . ASP A 1 120 ? 20.718 -6.101 2.720 1.00 48.50 120 ASP A O 1
ATOM 990 N N . LEU A 1 121 ? 19.782 -6.466 0.707 1.00 45.44 121 LEU A N 1
ATOM 991 C CA . LEU A 1 121 ? 19.900 -7.917 0.704 1.00 45.44 121 LEU A CA 1
ATOM 992 C C . LEU A 1 121 ? 21.380 -8.246 0.472 1.00 45.44 121 LEU A C 1
ATOM 994 O O . LEU A 1 121 ? 21.773 -8.584 -0.642 1.00 45.44 121 LEU A O 1
ATOM 998 N N . THR A 1 122 ? 22.197 -8.071 1.506 1.00 37.91 122 THR A N 1
ATOM 999 C CA . THR A 1 122 ? 23.512 -8.702 1.662 1.00 37.91 122 THR A CA 1
ATOM 1000 C C . THR A 1 122 ? 23.369 -10.014 2.404 1.00 37.91 122 THR A C 1
ATOM 1002 O O . THR A 1 122 ? 22.656 -10.023 3.434 1.00 37.91 122 THR A O 1
#

pLDDT: mean 77.29, std 13.38, range [37.91, 92.06]

Radius of gyration: 14.13 Å; chains: 1; bounding box: 43×31×33 Å

Organism: NCBI:txid2174846